Protein AF-A0A143HBQ4-F1 (afdb_monomer)

Structure (mmCIF, N/CA/C/O backbone):
data_AF-A0A143HBQ4-F1
#
_entry.id   AF-A0A143HBQ4-F1
#
loop_
_atom_site.group_PDB
_atom_site.id
_atom_site.type_symbol
_atom_site.label_atom_id
_atom_site.label_alt_id
_atom_site.label_comp_id
_atom_site.label_asym_id
_atom_site.label_entity_id
_atom_site.label_seq_id
_atom_site.pdbx_PDB_ins_code
_atom_site.Cartn_x
_atom_site.Cartn_y
_atom_site.Cartn_z
_atom_site.occupancy
_atom_site.B_iso_or_equiv
_atom_site.auth_seq_id
_atom_site.auth_comp_id
_atom_site.auth_asym_id
_atom_site.auth_atom_id
_atom_site.pdbx_PDB_model_num
ATOM 1 N N . MET A 1 1 ? -22.511 0.955 0.529 1.00 62.19 1 MET A N 1
ATOM 2 C CA . MET A 1 1 ? -21.619 1.744 -0.356 1.00 62.19 1 MET A CA 1
ATOM 3 C C . MET A 1 1 ? -20.282 1.015 -0.446 1.00 62.19 1 MET A C 1
ATOM 5 O O . MET A 1 1 ? -19.908 0.395 0.537 1.00 62.19 1 MET A O 1
ATOM 9 N N . VAL A 1 2 ? -19.584 1.038 -1.588 1.00 76.31 2 VAL A N 1
ATOM 10 C CA . VAL A 1 2 ? -18.274 0.361 -1.739 1.00 76.31 2 VAL A CA 1
ATOM 11 C C . VAL A 1 2 ? -17.202 1.096 -0.927 1.00 76.31 2 VAL A C 1
ATOM 13 O O . VAL A 1 2 ? -17.064 2.312 -1.102 1.00 76.31 2 VAL A O 1
ATOM 16 N N . SER A 1 3 ? -16.459 0.369 -0.082 1.00 86.94 3 SER A N 1
ATOM 17 C CA . SER A 1 3 ? -15.413 0.921 0.792 1.00 86.94 3 SER A CA 1
ATOM 18 C C . SER A 1 3 ? -14.247 1.520 -0.002 1.00 86.94 3 SER A C 1
ATOM 20 O O . SER A 1 3 ? -13.928 1.068 -1.105 1.00 86.94 3 SER A O 1
ATOM 22 N N . SER A 1 4 ? -13.592 2.542 0.557 1.00 93.56 4 SER A N 1
ATOM 23 C CA . SER A 1 4 ? -12.419 3.184 -0.060 1.00 93.56 4 SER A CA 1
ATOM 24 C C . SER A 1 4 ? -11.281 2.189 -0.306 1.00 93.56 4 SER A C 1
ATOM 26 O O . SER A 1 4 ? -10.640 2.239 -1.354 1.00 93.56 4 SER A O 1
ATOM 28 N N . TRP A 1 5 ? -11.111 1.227 0.605 1.00 95.69 5 TRP A N 1
ATOM 29 C CA . TRP A 1 5 ? -10.212 0.083 0.465 1.00 95.69 5 TRP A CA 1
ATOM 30 C C . TRP A 1 5 ? -10.451 -0.707 -0.825 1.00 95.69 5 TRP A C 1
ATOM 32 O O . TRP A 1 5 ? -9.522 -0.906 -1.600 1.00 95.69 5 TRP A O 1
ATOM 42 N N . LEU A 1 6 ? -11.699 -1.105 -1.104 1.00 95.06 6 LEU A N 1
ATOM 43 C CA . LEU A 1 6 ? -12.033 -1.865 -2.315 1.00 95.06 6 LEU A CA 1
ATOM 44 C C . LEU A 1 6 ? -11.842 -1.040 -3.592 1.00 95.06 6 LEU A C 1
ATOM 46 O O . LEU A 1 6 ? -11.404 -1.573 -4.611 1.00 95.06 6 LEU A O 1
ATOM 50 N N . ARG A 1 7 ? -12.124 0.269 -3.541 1.00 96.00 7 ARG A N 1
ATOM 51 C CA . ARG A 1 7 ? -11.873 1.171 -4.676 1.00 96.00 7 ARG A CA 1
ATOM 52 C C . ARG A 1 7 ? -10.384 1.221 -5.009 1.00 96.00 7 ARG A C 1
ATOM 54 O O . ARG A 1 7 ? -10.019 1.005 -6.159 1.00 96.00 7 ARG A O 1
ATOM 61 N N . ILE A 1 8 ? -9.523 1.436 -4.018 1.00 97.19 8 ILE A N 1
ATOM 62 C CA . ILE A 1 8 ? -8.072 1.464 -4.236 1.00 97.19 8 ILE A CA 1
ATOM 63 C C . ILE A 1 8 ? -7.519 0.086 -4.613 1.00 97.19 8 ILE A C 1
ATOM 65 O O . ILE A 1 8 ? -6.710 -0.001 -5.535 1.00 97.19 8 ILE A O 1
ATOM 69 N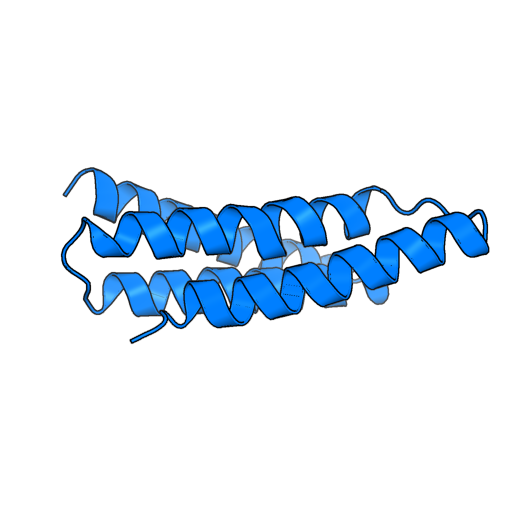 N . ALA A 1 9 ? -8.010 -0.995 -4.001 1.00 97.69 9 ALA A N 1
ATOM 70 C CA . ALA A 1 9 ? -7.642 -2.356 -4.385 1.00 97.69 9 ALA A CA 1
ATOM 71 C C . ALA A 1 9 ? -7.905 -2.612 -5.878 1.00 97.69 9 ALA A C 1
ATOM 73 O O . ALA A 1 9 ? -7.070 -3.205 -6.555 1.00 97.69 9 ALA A O 1
ATOM 74 N N . SER A 1 10 ? -9.034 -2.127 -6.413 1.00 97.56 10 SER A N 1
ATOM 75 C CA . SER A 1 10 ? -9.365 -2.270 -7.838 1.00 97.56 10 SER A CA 1
ATOM 76 C C . SER A 1 10 ? -8.406 -1.507 -8.760 1.00 97.56 10 SER A C 1
ATOM 78 O O . SER A 1 10 ? -8.057 -2.003 -9.831 1.00 97.56 10 SER A O 1
ATOM 80 N N . ILE A 1 11 ? -7.915 -0.345 -8.318 1.00 97.81 11 ILE A N 1
ATOM 81 C CA . ILE A 1 11 ? -6.914 0.441 -9.048 1.00 97.81 11 ILE A CA 1
ATOM 82 C C . ILE A 1 11 ? -5.582 -0.314 -9.063 1.00 97.81 11 ILE A C 1
ATOM 84 O O . ILE A 1 11 ? -5.014 -0.527 -10.133 1.00 97.81 11 ILE A O 1
ATOM 88 N N . TYR A 1 12 ? -5.111 -0.782 -7.902 1.00 97.75 12 TYR A N 1
ATOM 89 C CA . TYR A 1 12 ? -3.891 -1.587 -7.830 1.00 97.75 12 TYR A CA 1
ATOM 90 C C . TYR A 1 12 ? -3.999 -2.874 -8.639 1.00 97.75 12 TYR A C 1
ATOM 92 O O . TYR A 1 12 ? -3.029 -3.255 -9.286 1.00 97.75 12 TYR A O 1
ATOM 100 N N . PHE A 1 13 ? -5.165 -3.521 -8.664 1.00 98.25 13 PHE A N 1
ATOM 101 C CA . PHE A 1 13 ? -5.390 -4.708 -9.483 1.00 98.25 13 PHE A CA 1
ATOM 102 C C . PHE A 1 13 ? -5.201 -4.411 -10.970 1.00 98.25 13 PHE A C 1
ATOM 104 O O . PHE A 1 13 ? -4.434 -5.102 -11.637 1.00 98.25 13 PHE A O 1
ATOM 111 N N . ALA A 1 14 ? -5.832 -3.347 -11.474 1.00 98.38 14 ALA A N 1
ATOM 112 C CA . ALA A 1 14 ? -5.689 -2.935 -12.867 1.00 98.38 14 ALA A CA 1
ATOM 113 C C . ALA A 1 14 ? -4.224 -2.625 -13.223 1.00 98.38 14 ALA A C 1
ATOM 115 O O . ALA A 1 14 ? -3.728 -3.090 -14.250 1.00 98.38 14 ALA A O 1
ATOM 116 N N . ILE A 1 15 ? -3.512 -1.907 -12.346 1.00 97.50 15 ILE A N 1
ATOM 117 C CA . ILE A 1 15 ? -2.082 -1.606 -12.517 1.00 97.50 15 ILE A CA 1
ATOM 118 C C . ILE A 1 15 ? -1.250 -2.895 -12.511 1.00 97.50 15 ILE A C 1
ATOM 120 O O . ILE A 1 15 ? -0.398 -3.071 -13.376 1.00 97.50 15 ILE A O 1
ATOM 124 N N . SER A 1 16 ? -1.516 -3.815 -11.579 1.00 96.75 16 SER A N 1
ATOM 125 C CA . SER A 1 16 ? -0.807 -5.098 -11.462 1.00 96.75 16 SER A CA 1
ATOM 126 C C . SER A 1 16 ? -0.969 -5.938 -12.723 1.00 96.75 16 SER A C 1
ATOM 128 O O . SER A 1 16 ? 0.013 -6.449 -13.248 1.00 96.75 16 SER A O 1
ATOM 130 N N . VAL A 1 17 ? -2.197 -6.058 -13.239 1.00 97.94 17 VAL A N 1
ATOM 131 C CA . VAL A 1 17 ? -2.483 -6.788 -14.482 1.00 97.94 17 VAL A CA 1
ATOM 132 C C . VAL A 1 17 ? -1.741 -6.154 -15.656 1.00 97.94 17 VAL A C 1
ATOM 134 O O . VAL A 1 17 ? -1.061 -6.863 -16.395 1.00 97.94 17 VAL A O 1
ATOM 137 N N . GLY A 1 18 ? -1.804 -4.825 -15.793 1.00 97.56 18 GLY A N 1
ATOM 138 C CA . GLY A 1 18 ? -1.067 -4.101 -16.830 1.00 97.56 18 GLY A CA 1
ATOM 139 C C . GLY A 1 18 ? 0.446 -4.319 -16.740 1.00 97.56 18 GLY A C 1
ATOM 140 O O . GLY A 1 18 ? 1.087 -4.597 -17.751 1.00 97.56 18 GLY A O 1
ATOM 141 N N . TYR A 1 19 ? 1.011 -4.269 -15.531 1.00 96.19 19 TYR A N 1
ATOM 142 C CA . TYR A 1 19 ? 2.436 -4.506 -15.305 1.00 96.19 19 TYR A CA 1
ATOM 143 C C . TYR A 1 19 ? 2.837 -5.957 -15.604 1.00 96.19 19 TYR A C 1
ATOM 145 O O . TYR A 1 19 ? 3.864 -6.190 -16.229 1.00 96.19 19 TYR A O 1
ATOM 153 N N . GLY A 1 20 ? 2.007 -6.938 -15.240 1.00 96.62 20 GLY A N 1
ATOM 154 C CA . GLY A 1 20 ? 2.231 -8.345 -15.585 1.00 96.62 20 GLY A CA 1
ATOM 155 C C . GLY A 1 20 ? 2.254 -8.593 -17.095 1.00 96.62 20 GLY A C 1
ATOM 156 O O . GLY A 1 20 ? 3.131 -9.302 -17.586 1.00 96.62 20 GLY A O 1
ATOM 157 N N . ILE A 1 21 ? 1.337 -7.960 -17.836 1.00 98.00 21 ILE A N 1
ATOM 158 C CA . ILE A 1 21 ? 1.329 -7.998 -19.307 1.00 98.00 21 ILE A C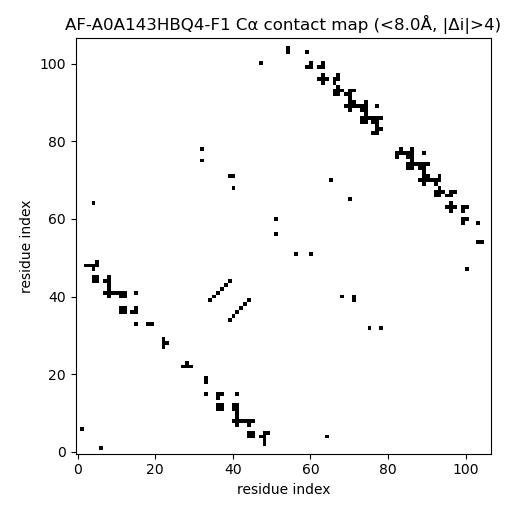A 1
ATOM 159 C C . ILE A 1 21 ? 2.603 -7.358 -19.863 1.00 98.00 21 ILE A C 1
ATOM 161 O O . ILE A 1 21 ? 3.235 -7.944 -20.738 1.00 98.00 21 ILE A O 1
ATOM 165 N N . TYR A 1 22 ? 2.996 -6.188 -19.344 1.00 97.12 22 TYR A N 1
ATOM 166 C CA . TYR A 1 22 ? 4.234 -5.512 -19.734 1.00 97.12 22 TYR A CA 1
ATOM 167 C C . TYR A 1 22 ? 5.449 -6.429 -19.559 1.00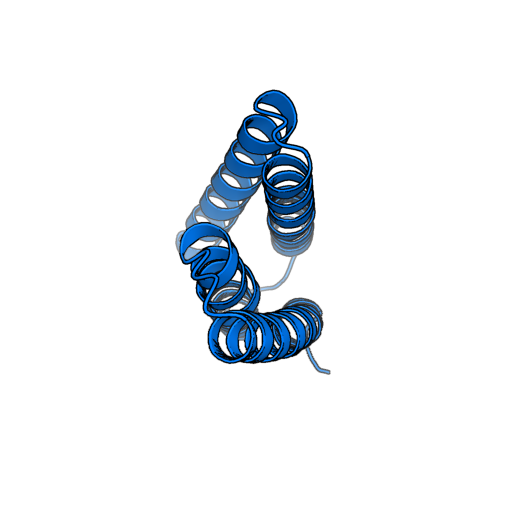 97.12 22 TYR A C 1
ATOM 169 O O . TYR A 1 22 ? 6.159 -6.657 -20.531 1.00 97.12 22 TYR A O 1
ATOM 177 N N . MET A 1 23 ? 5.634 -7.020 -18.372 1.00 96.06 23 MET A N 1
ATOM 178 C CA . MET A 1 23 ? 6.783 -7.887 -18.081 1.00 96.06 23 MET A CA 1
ATOM 179 C C . MET A 1 23 ? 6.897 -9.063 -19.052 1.00 96.06 23 MET A C 1
ATOM 181 O O . MET A 1 23 ? 7.993 -9.378 -19.508 1.00 96.06 23 MET A O 1
ATOM 185 N N . TYR A 1 24 ? 5.768 -9.701 -19.369 1.00 96.50 24 TYR A N 1
ATOM 186 C CA . TYR A 1 24 ? 5.733 -10.810 -20.319 1.00 96.50 24 TYR A CA 1
ATOM 187 C C . TYR A 1 24 ? 6.021 -10.349 -21.752 1.00 96.50 24 TYR A C 1
ATOM 189 O O . TYR A 1 24 ? 6.731 -11.023 -22.486 1.00 96.50 24 TYR A O 1
ATOM 197 N N . ALA A 1 25 ? 5.494 -9.191 -22.159 1.00 97.94 25 ALA A N 1
ATOM 198 C CA . ALA A 1 25 ? 5.686 -8.661 -23.506 1.00 97.94 25 ALA A CA 1
ATOM 199 C C . ALA A 1 25 ? 7.127 -8.196 -23.785 1.00 97.94 25 ALA A C 1
ATOM 201 O O . ALA A 1 25 ? 7.535 -8.158 -24.944 1.00 97.94 25 ALA A O 1
ATOM 202 N N . THR A 1 26 ? 7.880 -7.811 -22.752 1.00 97.56 26 THR A N 1
ATOM 203 C CA . THR A 1 26 ? 9.250 -7.284 -22.872 1.00 97.56 26 THR A CA 1
ATOM 204 C C . THR A 1 26 ? 10.331 -8.240 -22.377 1.00 97.56 26 THR A C 1
ATOM 206 O O . THR A 1 26 ? 11.503 -7.869 -22.398 1.00 97.56 26 THR A O 1
ATOM 209 N N . ASP A 1 27 ? 9.966 -9.433 -21.897 1.00 96.44 27 ASP A N 1
ATOM 210 C CA . ASP A 1 27 ? 10.869 -10.373 -21.216 1.00 96.44 27 ASP A CA 1
ATOM 211 C C . ASP A 1 27 ? 11.651 -9.746 -20.039 1.00 96.44 27 ASP A C 1
ATOM 213 O O . ASP A 1 27 ? 12.747 -10.184 -19.678 1.00 96.44 27 ASP A O 1
ATOM 217 N N . THR A 1 28 ? 11.084 -8.715 -19.401 1.00 93.62 28 THR A N 1
ATOM 218 C CA . THR A 1 28 ? 11.673 -8.053 -18.226 1.00 93.62 28 THR A CA 1
ATOM 219 C C . THR A 1 28 ? 10.870 -8.388 -16.978 1.00 93.62 28 THR A C 1
ATOM 221 O O . THR A 1 28 ? 9.810 -7.810 -16.743 1.00 93.62 28 THR A O 1
ATOM 224 N N . TYR A 1 29 ? 11.385 -9.300 -16.158 1.00 93.12 29 TYR A N 1
ATOM 225 C CA . TYR A 1 29 ? 10.653 -9.864 -15.025 1.00 93.12 29 TYR A CA 1
ATOM 226 C C . TYR A 1 29 ? 11.043 -9.224 -13.684 1.00 93.12 29 TYR A C 1
ATOM 228 O O . TYR A 1 29 ? 11.786 -9.807 -12.891 1.00 93.12 29 TYR A O 1
ATOM 236 N N . ASP A 1 30 ? 10.518 -8.029 -13.409 1.00 92.19 30 ASP A N 1
ATOM 237 C CA . ASP A 1 30 ? 10.608 -7.416 -12.078 1.00 92.19 30 ASP A CA 1
ATOM 238 C C . ASP A 1 30 ? 9.516 -7.965 -11.147 1.00 92.19 30 ASP A C 1
ATOM 240 O O . ASP A 1 30 ? 8.455 -7.373 -10.904 1.00 92.19 30 ASP A O 1
ATOM 244 N N . TRP A 1 31 ? 9.795 -9.149 -10.607 1.00 92.56 31 TRP A N 1
ATOM 245 C CA . TRP A 1 31 ? 8.896 -9.828 -9.680 1.00 92.56 31 TRP A CA 1
ATOM 246 C C . TRP A 1 31 ? 8.699 -9.077 -8.367 1.00 92.56 31 TRP A C 1
ATOM 248 O O . TRP A 1 31 ? 7.670 -9.268 -7.720 1.00 92.56 31 TRP A O 1
ATOM 258 N N . VAL A 1 32 ? 9.647 -8.227 -7.961 1.00 91.38 32 VAL A N 1
ATOM 259 C CA . VAL A 1 32 ? 9.543 -7.485 -6.703 1.00 91.38 32 VAL A CA 1
ATOM 260 C C . VAL A 1 32 ? 8.434 -6.452 -6.830 1.00 91.38 32 VAL A C 1
ATOM 262 O O . VAL A 1 32 ? 7.505 -6.464 -6.021 1.00 91.38 32 VAL A O 1
ATOM 265 N N . ILE A 1 33 ? 8.468 -5.610 -7.865 1.00 92.12 33 ILE A N 1
ATOM 266 C CA . ILE A 1 33 ? 7.423 -4.604 -8.088 1.00 92.12 33 ILE A CA 1
ATOM 267 C C . ILE A 1 33 ? 6.073 -5.284 -8.332 1.00 92.12 33 ILE A C 1
ATOM 269 O O . ILE A 1 33 ? 5.077 -4.919 -7.701 1.00 92.12 33 ILE A O 1
ATOM 273 N N . TYR A 1 34 ? 6.040 -6.315 -9.182 1.00 95.12 34 TYR A N 1
ATOM 274 C CA . TYR A 1 34 ? 4.804 -7.032 -9.495 1.00 95.12 34 TYR A CA 1
ATOM 275 C C . TYR A 1 34 ? 4.155 -7.669 -8.258 1.00 95.12 34 TYR A C 1
ATOM 277 O O . TYR A 1 34 ? 2.954 -7.503 -8.039 1.00 95.12 34 TYR A O 1
ATOM 285 N N . ALA A 1 35 ? 4.936 -8.351 -7.414 1.00 94.50 35 ALA A N 1
ATOM 286 C CA . ALA A 1 35 ? 4.415 -8.990 -6.208 1.00 94.50 35 ALA A CA 1
ATOM 287 C C . ALA A 1 35 ? 3.869 -7.965 -5.206 1.00 94.50 35 ALA A C 1
ATOM 289 O O . ALA A 1 35 ? 2.811 -8.193 -4.623 1.00 94.50 35 ALA A O 1
ATOM 290 N N . HIS A 1 36 ? 4.533 -6.819 -5.029 1.00 94.25 36 HIS A N 1
ATOM 291 C CA . HIS A 1 36 ? 4.039 -5.778 -4.124 1.00 94.25 36 HIS A CA 1
ATOM 292 C C . HIS A 1 36 ? 2.772 -5.102 -4.668 1.00 94.25 36 HIS A C 1
ATOM 294 O O . HIS A 1 36 ? 1.875 -4.796 -3.885 1.00 94.25 36 HIS A O 1
ATOM 300 N N . LEU A 1 37 ? 2.647 -4.915 -5.988 1.00 96.25 37 LEU A N 1
ATOM 301 C CA . LEU A 1 37 ? 1.417 -4.407 -6.607 1.00 96.25 37 LEU A CA 1
ATOM 302 C C . LEU A 1 37 ? 0.247 -5.384 -6.412 1.00 96.25 37 LEU A C 1
ATOM 304 O O . LEU A 1 37 ? -0.821 -4.986 -5.941 1.00 96.25 37 LEU A O 1
ATOM 308 N N . LEU A 1 38 ? 0.456 -6.666 -6.722 1.00 96.75 38 LEU A N 1
ATOM 309 C CA . LEU A 1 38 ? -0.613 -7.662 -6.708 1.00 96.75 38 LEU A CA 1
ATOM 310 C C . LEU A 1 38 ? -0.999 -8.078 -5.281 1.00 96.75 38 LEU A C 1
ATOM 312 O O . LEU A 1 38 ? -2.183 -8.144 -4.953 1.00 96.75 38 LEU A O 1
ATOM 316 N N . ILE A 1 39 ? -0.016 -8.351 -4.421 1.00 96.75 39 ILE A N 1
ATOM 317 C CA . ILE A 1 39 ? -0.265 -8.846 -3.064 1.00 96.75 39 ILE A CA 1
ATOM 318 C C . ILE A 1 39 ? -0.596 -7.685 -2.130 1.00 96.75 39 ILE A C 1
ATOM 320 O O . ILE A 1 39 ? -1.698 -7.653 -1.593 1.00 96.75 39 ILE A O 1
ATOM 324 N N . LEU A 1 40 ? 0.309 -6.719 -1.941 1.00 95.62 40 LEU A N 1
ATOM 325 C CA . LEU A 1 40 ? 0.048 -5.625 -0.997 1.00 95.62 40 LEU A CA 1
ATOM 326 C C . LEU A 1 40 ? -0.942 -4.606 -1.567 1.00 95.62 40 LEU A C 1
ATOM 328 O O . LEU A 1 40 ? -1.881 -4.210 -0.881 1.00 95.62 40 LEU A O 1
ATOM 332 N N . GLY A 1 41 ? -0.762 -4.199 -2.824 1.00 96.88 41 GLY A N 1
ATOM 333 C CA . GLY A 1 41 ? -1.632 -3.222 -3.471 1.00 96.88 41 GLY A CA 1
ATOM 334 C C . GLY A 1 41 ? -3.065 -3.729 -3.616 1.00 96.88 41 GLY A C 1
ATOM 335 O O . GLY A 1 41 ? -3.991 -3.097 -3.113 1.00 96.88 41 GLY A O 1
ATOM 336 N N . TRP A 1 42 ? -3.271 -4.869 -4.272 1.00 98.31 42 TRP A N 1
ATOM 337 C CA . TRP A 1 42 ? -4.615 -5.403 -4.498 1.00 98.31 42 TRP A CA 1
ATOM 338 C C . TRP A 1 42 ? -5.116 -6.295 -3.357 1.00 98.31 42 TRP A C 1
ATOM 340 O O . TRP A 1 42 ? -6.089 -5.932 -2.689 1.00 98.31 42 TRP A O 1
ATOM 350 N N . LEU A 1 43 ? -4.489 -7.455 -3.137 1.00 98.19 43 LEU A N 1
ATOM 351 C CA . LEU A 1 43 ? -5.056 -8.497 -2.275 1.00 98.19 43 LEU A CA 1
ATOM 352 C C . LEU A 1 43 ? -5.190 -8.036 -0.817 1.00 98.19 43 LEU A C 1
ATOM 354 O O . LEU A 1 43 ? -6.257 -8.193 -0.226 1.00 98.19 43 LEU A O 1
ATOM 358 N N . SER A 1 44 ? -4.156 -7.419 -0.241 1.00 97.50 44 SER A N 1
ATOM 359 C CA . SER A 1 44 ? -4.197 -6.931 1.140 1.00 97.50 44 SER A CA 1
ATOM 360 C C . SER A 1 44 ? -5.229 -5.821 1.327 1.00 97.50 44 SER A C 1
ATOM 362 O O . SER A 1 44 ? -6.020 -5.908 2.263 1.00 97.50 44 SER A O 1
ATOM 364 N N . ASN A 1 45 ? -5.299 -4.824 0.431 1.00 97.56 45 ASN A N 1
ATOM 365 C CA . ASN A 1 45 ? -6.336 -3.784 0.513 1.00 97.56 45 ASN A CA 1
ATOM 366 C C . ASN A 1 45 ? -7.750 -4.387 0.426 1.00 97.56 45 ASN A C 1
ATOM 368 O O . ASN A 1 45 ? -8.636 -3.974 1.173 1.00 97.56 45 ASN A O 1
ATOM 372 N N . ALA A 1 46 ? -7.972 -5.370 -0.454 1.00 97.06 46 ALA A N 1
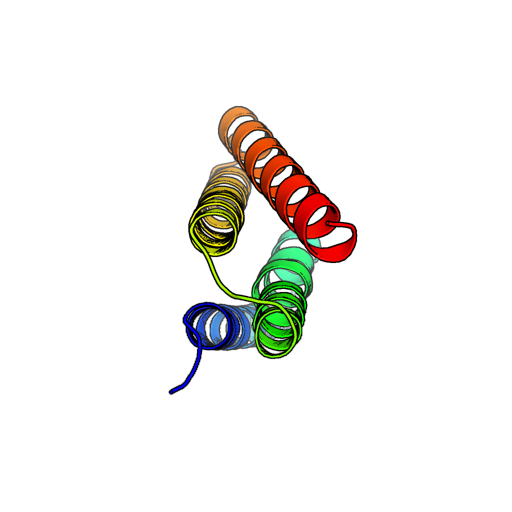ATOM 373 C CA . ALA A 1 46 ? -9.268 -6.032 -0.578 1.00 97.06 46 ALA A CA 1
ATOM 374 C C . ALA A 1 46 ? -9.648 -6.796 0.700 1.00 97.06 46 ALA A C 1
ATOM 376 O O . ALA A 1 46 ? -10.763 -6.640 1.198 1.00 97.06 46 ALA A O 1
ATOM 377 N N . VAL A 1 47 ? -8.716 -7.577 1.259 1.00 96.25 47 VAL A N 1
ATOM 378 C CA . VAL A 1 47 ? -8.932 -8.358 2.488 1.00 96.25 47 VAL A CA 1
ATOM 379 C C . VAL A 1 47 ? -9.169 -7.450 3.693 1.00 96.25 47 VAL A C 1
ATOM 381 O O . VAL A 1 47 ? -10.121 -7.669 4.437 1.00 96.25 47 VAL A O 1
ATOM 384 N N . ILE A 1 48 ? -8.358 -6.404 3.869 1.00 95.00 48 ILE A N 1
ATOM 385 C CA . ILE A 1 48 ? -8.524 -5.434 4.959 1.00 95.00 48 ILE A CA 1
ATOM 386 C C . ILE A 1 48 ? -9.866 -4.709 4.823 1.00 95.00 48 ILE A C 1
ATOM 388 O O . ILE A 1 48 ? -10.640 -4.643 5.776 1.00 95.00 48 ILE A O 1
ATOM 392 N N . GLY A 1 49 ? -10.180 -4.215 3.623 1.00 93.31 49 GLY A N 1
ATOM 393 C CA . GLY A 1 49 ? -11.445 -3.540 3.347 1.00 93.31 49 GLY A CA 1
ATOM 394 C C . GLY A 1 49 ? -12.672 -4.423 3.556 1.00 93.31 49 GLY A C 1
ATOM 395 O O . GLY A 1 49 ? -13.742 -3.913 3.882 1.00 93.31 49 GLY A O 1
ATOM 396 N N . TYR A 1 50 ? -12.533 -5.735 3.363 1.00 93.44 50 TYR A N 1
ATOM 397 C CA . TYR A 1 50 ? -13.566 -6.712 3.683 1.00 93.44 50 TYR A CA 1
ATOM 398 C C . TYR A 1 50 ? -13.661 -6.968 5.191 1.00 93.44 50 TYR A C 1
ATOM 400 O O . TYR A 1 50 ? -14.760 -6.951 5.736 1.00 93.44 50 TYR A O 1
ATOM 408 N N . ALA A 1 51 ? -12.533 -7.122 5.890 1.00 92.25 51 ALA A N 1
ATOM 409 C CA . ALA A 1 51 ? -12.494 -7.297 7.344 1.00 92.25 51 ALA A CA 1
ATOM 410 C C . ALA A 1 51 ? -13.162 -6.126 8.089 1.00 92.25 51 ALA A C 1
ATOM 412 O O . ALA A 1 51 ? -13.896 -6.338 9.054 1.00 92.25 51 ALA A O 1
ATOM 413 N N . TYR A 1 52 ? -12.993 -4.898 7.595 1.00 90.69 52 TYR A N 1
ATOM 414 C CA . TYR A 1 52 ? -13.654 -3.709 8.138 1.00 90.69 52 TYR A CA 1
ATOM 415 C C . TYR A 1 52 ? -15.177 -3.674 7.972 1.00 90.69 52 TYR A C 1
ATOM 417 O O . TYR A 1 52 ? -15.836 -2.892 8.645 1.00 90.69 52 TYR A O 1
ATOM 425 N N . GLN A 1 53 ? -15.775 -4.543 7.151 1.00 88.50 53 GLN A N 1
ATOM 426 C CA . GLN A 1 53 ? -17.238 -4.686 7.115 1.00 88.50 53 GLN A CA 1
ATOM 427 C C . GLN A 1 53 ? -17.783 -5.411 8.352 1.00 88.50 53 GLN A C 1
ATOM 429 O O . GLN A 1 53 ? -18.966 -5.290 8.662 1.00 88.50 53 GLN A O 1
ATOM 434 N N . TYR A 1 54 ? -16.928 -6.168 9.042 1.00 87.12 54 TYR A N 1
ATOM 435 C CA . TYR A 1 54 ? -17.281 -6.979 10.209 1.00 87.12 54 TYR A CA 1
ATOM 436 C C . TYR A 1 54 ? -16.783 -6.387 11.525 1.00 87.12 54 TYR A C 1
ATOM 438 O O . TYR A 1 54 ? -17.113 -6.900 12.591 1.00 87.12 54 TYR A O 1
ATOM 446 N N . THR A 1 55 ? -15.993 -5.318 11.466 1.00 82.44 55 THR A N 1
ATOM 447 C CA . THR A 1 55 ? -15.549 -4.573 12.643 1.00 82.44 55 THR A CA 1
ATOM 448 C C . THR A 1 55 ? -16.184 -3.188 12.624 1.00 82.44 55 THR A C 1
ATOM 450 O O . THR A 1 55 ? -16.566 -2.683 11.572 1.00 82.44 55 THR A O 1
ATOM 453 N N . ASN A 1 56 ? -16.341 -2.558 13.789 1.00 73.69 56 ASN A N 1
ATOM 454 C CA . ASN A 1 56 ? -16.798 -1.169 13.815 1.00 73.69 56 ASN A CA 1
ATOM 455 C C . ASN A 1 56 ? -15.763 -0.288 13.097 1.00 73.69 56 ASN A C 1
ATOM 457 O O . ASN A 1 56 ? -14.596 -0.238 13.473 1.00 73.69 56 ASN A O 1
ATOM 461 N N . SER A 1 57 ? -16.172 0.410 12.050 1.00 71.25 57 SER A N 1
ATOM 462 C CA . SER A 1 57 ? -15.321 1.399 11.403 1.00 71.25 57 SER A CA 1
ATOM 463 C C . SER A 1 57 ? -15.192 2.636 12.295 1.00 71.25 57 SER A C 1
ATOM 465 O O . SER A 1 57 ? -16.114 3.011 13.021 1.00 71.25 57 SER A O 1
ATOM 467 N N . GLY A 1 58 ? -14.017 3.261 12.297 1.00 82.62 58 GLY A N 1
ATOM 468 C CA . GLY A 1 58 ? -13.723 4.428 13.131 1.00 82.62 58 GLY A CA 1
ATOM 469 C C . GLY A 1 58 ? -12.444 5.126 12.688 1.00 82.62 58 GLY A C 1
ATOM 470 O O . GLY A 1 58 ? -11.846 4.755 11.681 1.00 82.62 58 GLY A O 1
ATOM 471 N N . GLU A 1 59 ? -11.981 6.121 13.445 1.00 87.62 59 GLU A N 1
ATOM 472 C CA . GLU A 1 59 ? -10.793 6.914 13.075 1.00 87.62 59 GLU A CA 1
ATOM 473 C C . GLU A 1 59 ? -9.536 6.062 12.833 1.00 87.62 59 GLU A C 1
ATOM 475 O O . GLU A 1 59 ? -8.714 6.396 11.981 1.00 87.62 59 GLU A O 1
ATOM 480 N N . LEU A 1 60 ? -9.419 4.924 13.525 1.00 90.31 60 LEU A N 1
ATOM 481 C CA . LEU A 1 60 ? -8.312 3.983 13.359 1.00 90.31 60 LEU A CA 1
ATOM 482 C C . LEU A 1 60 ? -8.253 3.379 11.947 1.00 90.31 60 LEU A C 1
ATOM 484 O O . LEU A 1 60 ? -7.161 3.221 11.410 1.00 90.31 60 LEU A O 1
ATOM 488 N N . GLU A 1 61 ? -9.408 3.097 11.329 1.00 92.94 61 GLU A N 1
ATOM 489 C CA . GLU A 1 61 ? -9.477 2.611 9.943 1.00 92.94 61 GLU A CA 1
ATOM 490 C C . GLU A 1 61 ? -8.922 3.654 8.976 1.00 92.94 61 GLU A C 1
ATOM 492 O O . GLU A 1 61 ? -8.159 3.315 8.073 1.00 92.94 61 GLU A O 1
ATOM 497 N N . ASN A 1 62 ? -9.261 4.929 9.183 1.00 93.62 62 ASN A N 1
ATOM 498 C CA . ASN A 1 62 ? -8.780 6.011 8.329 1.00 93.62 62 ASN A CA 1
ATOM 499 C C . ASN A 1 62 ? -7.257 6.151 8.434 1.00 93.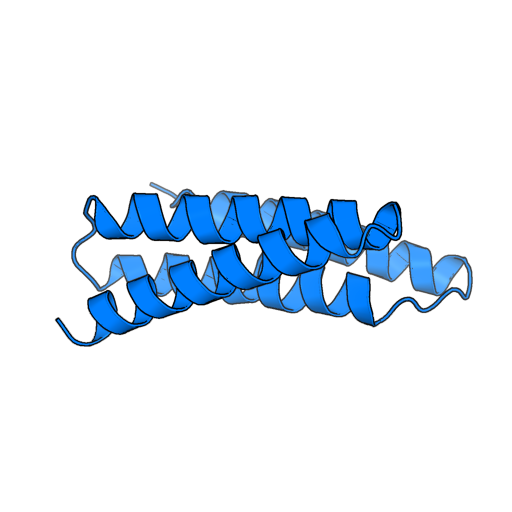62 62 ASN A C 1
ATOM 501 O O . ASN A 1 62 ? -6.574 6.198 7.412 1.00 93.62 62 ASN A O 1
ATOM 505 N N . TRP A 1 63 ? -6.710 6.165 9.654 1.00 96.19 63 TRP A N 1
ATOM 506 C CA . TRP A 1 63 ? -5.259 6.205 9.856 1.00 96.19 63 TRP A CA 1
ATOM 507 C C . TRP A 1 63 ? -4.565 4.993 9.246 1.00 96.19 63 TRP A C 1
ATOM 509 O O . TRP A 1 63 ? -3.580 5.156 8.525 1.00 96.19 63 TRP A O 1
ATOM 519 N N . GLN A 1 64 ? -5.108 3.794 9.465 1.00 96.12 64 GLN A N 1
ATOM 520 C CA . GLN A 1 64 ? -4.598 2.579 8.844 1.00 96.12 64 GLN A CA 1
ATOM 521 C C . GLN A 1 64 ? -4.576 2.713 7.317 1.00 96.12 64 GLN A C 1
ATOM 523 O O . GLN A 1 64 ? -3.547 2.439 6.696 1.00 96.12 64 GLN A O 1
ATOM 528 N N . PHE A 1 65 ? -5.685 3.146 6.717 1.00 96.62 65 PHE A N 1
ATOM 529 C CA . PHE A 1 65 ? -5.850 3.284 5.274 1.00 96.62 65 PHE A CA 1
ATOM 530 C C . PHE A 1 65 ? -4.828 4.234 4.658 1.00 96.62 65 PHE A C 1
ATOM 532 O O . PHE A 1 65 ? -4.179 3.882 3.668 1.00 96.62 65 PHE A O 1
ATOM 539 N N . TYR A 1 66 ? -4.653 5.418 5.249 1.00 97.75 66 TYR A N 1
ATOM 540 C CA . TYR A 1 66 ? -3.696 6.396 4.743 1.00 97.75 66 TYR A CA 1
ATOM 541 C C . TYR A 1 66 ? -2.257 5.926 4.922 1.00 97.75 66 TYR A C 1
ATOM 543 O O . TYR A 1 66 ? -1.489 5.993 3.966 1.00 97.75 66 TYR A O 1
ATOM 551 N N . LEU A 1 67 ? -1.895 5.392 6.093 1.00 98.12 67 LEU A N 1
ATOM 552 C CA . LEU A 1 67 ? -0.551 4.859 6.327 1.00 98.12 67 LEU A CA 1
ATOM 553 C C . LEU A 1 67 ? -0.209 3.741 5.335 1.00 98.12 67 LEU A C 1
ATOM 555 O O . LEU A 1 67 ? 0.878 3.749 4.760 1.00 98.12 67 LEU A O 1
ATOM 559 N N . PHE A 1 68 ? -1.149 2.824 5.080 1.00 98.06 68 PHE A N 1
ATOM 560 C CA . PHE A 1 68 ? -0.933 1.714 4.152 1.00 98.06 68 PHE A CA 1
ATOM 561 C C . PHE A 1 68 ? -0.678 2.213 2.730 1.00 98.06 68 PHE A C 1
ATOM 563 O O . PHE A 1 68 ? 0.320 1.864 2.104 1.00 98.06 68 PHE A O 1
ATOM 570 N N . ASN A 1 69 ? -1.576 3.059 2.220 1.00 98.00 69 ASN A N 1
ATOM 571 C CA . ASN A 1 69 ? -1.569 3.443 0.812 1.00 98.00 69 ASN A CA 1
ATOM 572 C C . ASN A 1 69 ? -0.528 4.526 0.497 1.00 98.00 69 ASN A C 1
ATOM 574 O O . ASN A 1 69 ? 0.090 4.480 -0.565 1.00 98.00 69 ASN A O 1
ATOM 578 N N . ILE A 1 70 ? -0.254 5.450 1.426 1.00 98.31 70 ILE A N 1
ATOM 579 C CA . ILE A 1 70 ? 0.887 6.372 1.302 1.00 98.31 70 ILE A CA 1
ATOM 580 C C . ILE A 1 70 ? 2.195 5.584 1.395 1.00 98.31 70 ILE A C 1
ATOM 582 O O . ILE A 1 70 ? 3.097 5.807 0.592 1.00 98.31 70 ILE A O 1
ATOM 586 N N . GLY A 1 71 ? 2.291 4.629 2.324 1.00 98.12 71 GLY A N 1
ATOM 587 C CA . GLY A 1 71 ? 3.459 3.765 2.450 1.00 98.12 71 GLY A CA 1
ATOM 588 C C . GLY A 1 71 ? 3.746 2.975 1.172 1.00 98.12 71 GLY A C 1
ATOM 589 O O . GLY A 1 71 ? 4.881 2.971 0.698 1.00 98.12 71 GLY A O 1
ATOM 590 N N . LEU A 1 72 ? 2.713 2.394 0.554 1.00 97.25 72 LEU A N 1
ATOM 591 C CA . LEU A 1 72 ? 2.833 1.726 -0.744 1.00 97.25 72 LEU A CA 1
ATOM 592 C C . LEU A 1 72 ? 3.261 2.677 -1.858 1.00 97.25 72 LEU A C 1
ATOM 594 O O . LEU A 1 72 ? 4.143 2.334 -2.642 1.00 97.25 72 LEU A O 1
ATOM 598 N N . LEU A 1 73 ? 2.678 3.875 -1.930 1.00 96.88 73 LEU A N 1
ATOM 599 C CA . LEU A 1 73 ? 3.075 4.867 -2.925 1.00 96.88 73 LEU A CA 1
ATOM 600 C C . LEU A 1 73 ? 4.564 5.226 -2.795 1.00 96.88 73 LEU A C 1
ATOM 602 O O . LEU A 1 73 ? 5.283 5.218 -3.793 1.00 96.88 73 LEU A O 1
ATOM 606 N N . LEU A 1 74 ? 5.040 5.492 -1.574 1.00 98.00 74 LEU A N 1
ATOM 607 C CA . LEU A 1 74 ? 6.449 5.801 -1.319 1.00 98.00 74 LEU A CA 1
ATOM 608 C C . LEU A 1 74 ? 7.368 4.617 -1.621 1.00 98.00 74 LEU A C 1
ATOM 610 O O . LEU A 1 74 ? 8.437 4.826 -2.189 1.00 98.00 74 LEU A O 1
ATOM 614 N N . LEU A 1 75 ? 6.942 3.389 -1.307 1.00 96.44 75 LEU A N 1
ATOM 615 C CA . LEU A 1 75 ? 7.670 2.178 -1.672 1.00 96.44 75 LEU A CA 1
ATOM 616 C C . LEU A 1 75 ? 7.854 2.092 -3.193 1.00 96.44 75 LEU A C 1
ATOM 618 O O . LEU A 1 75 ? 8.980 1.929 -3.654 1.00 96.44 75 LEU A O 1
ATOM 622 N N . PHE A 1 76 ? 6.785 2.258 -3.979 1.00 94.81 76 PHE A N 1
ATOM 623 C CA . PHE A 1 76 ? 6.871 2.175 -5.441 1.00 94.81 76 PHE A CA 1
ATOM 624 C C . PHE A 1 76 ? 7.711 3.293 -6.052 1.00 94.81 76 PHE A C 1
ATOM 626 O O . PHE A 1 76 ? 8.548 3.018 -6.908 1.00 94.81 76 PHE A O 1
ATOM 633 N N . ILE A 1 77 ? 7.549 4.537 -5.591 1.00 95.75 77 ILE A N 1
ATOM 634 C CA . ILE A 1 77 ? 8.410 5.649 -6.022 1.00 95.75 77 ILE A CA 1
ATOM 635 C C . ILE A 1 77 ? 9.869 5.337 -5.657 1.00 95.75 77 ILE A C 1
ATOM 637 O O . ILE A 1 77 ? 10.766 5.503 -6.478 1.00 95.75 77 ILE A O 1
ATOM 641 N N . GLY A 1 78 ? 10.117 4.823 -4.453 1.00 95.88 78 GLY A N 1
ATOM 642 C CA . GLY A 1 78 ? 11.444 4.411 -4.016 1.00 95.88 78 GLY A CA 1
ATOM 643 C C . GLY A 1 78 ? 12.072 3.347 -4.915 1.00 95.88 78 GLY A C 1
ATOM 644 O O . GLY A 1 78 ? 13.233 3.489 -5.282 1.00 95.88 78 GLY A O 1
ATOM 645 N N . LEU A 1 79 ? 11.311 2.329 -5.319 1.00 92.31 79 LEU A N 1
ATOM 646 C CA . LEU A 1 79 ? 11.788 1.277 -6.221 1.00 92.31 79 LEU A CA 1
ATOM 647 C C . LEU A 1 79 ? 12.064 1.809 -7.635 1.00 92.31 79 LEU A C 1
ATOM 649 O O . LEU A 1 79 ? 13.132 1.550 -8.179 1.00 92.31 79 LEU A O 1
ATOM 653 N N . ILE A 1 80 ? 11.152 2.603 -8.206 1.00 91.31 80 ILE A N 1
ATOM 654 C CA . ILE A 1 80 ? 11.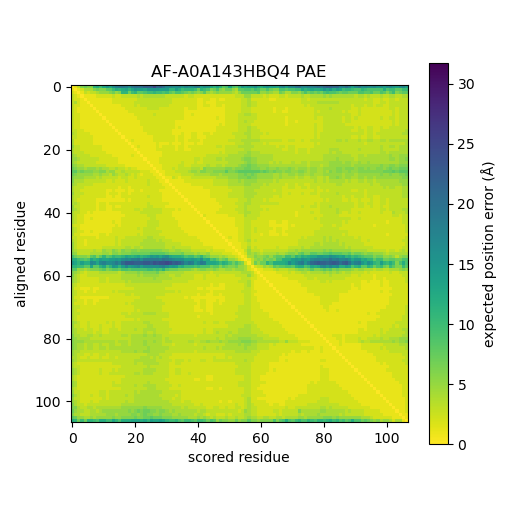287 3.153 -9.569 1.00 91.31 80 ILE A CA 1
ATOM 655 C C . ILE A 1 80 ? 12.494 4.094 -9.683 1.00 91.31 80 ILE A C 1
ATOM 657 O O . ILE A 1 80 ? 13.207 4.072 -10.683 1.00 91.31 80 ILE A O 1
ATOM 661 N N . PHE A 1 81 ? 12.726 4.923 -8.664 1.00 94.69 81 PHE A N 1
ATOM 662 C CA . PHE A 1 81 ? 13.816 5.903 -8.648 1.00 94.69 81 PHE A CA 1
ATOM 663 C C . PHE A 1 81 ? 15.061 5.419 -7.889 1.00 94.69 81 PHE A C 1
ATOM 665 O O . PHE A 1 81 ? 15.963 6.217 -7.633 1.00 94.69 81 PHE A O 1
ATOM 672 N N . SER A 1 82 ? 15.118 4.141 -7.498 1.00 94.75 82 SER A N 1
ATOM 673 C CA . SER A 1 82 ? 16.218 3.558 -6.712 1.00 94.75 82 SER A CA 1
ATOM 674 C C . SER A 1 82 ? 16.560 4.348 -5.433 1.00 94.75 82 SER A C 1
ATOM 676 O O . SER A 1 82 ? 17.712 4.417 -5.003 1.00 94.75 82 SER A O 1
ATOM 678 N N . SER A 1 83 ? 15.554 4.962 -4.805 1.00 97.69 83 SER A N 1
ATOM 679 C CA . SER A 1 83 ? 15.698 5.748 -3.580 1.00 97.69 83 SER A CA 1
ATOM 680 C C . SER A 1 83 ? 15.481 4.881 -2.346 1.00 97.69 83 SER A C 1
ATOM 682 O O . SER A 1 83 ? 14.353 4.630 -1.916 1.00 97.69 83 SER A O 1
ATOM 684 N N . VAL A 1 84 ? 16.590 4.483 -1.723 1.00 96.88 84 VAL A N 1
ATOM 685 C CA . VAL A 1 84 ? 16.604 3.696 -0.480 1.00 96.88 84 VAL A CA 1
ATOM 686 C C . VAL A 1 84 ? 15.820 4.394 0.637 1.00 96.88 84 VAL A C 1
ATOM 688 O O . VAL A 1 84 ? 15.083 3.745 1.373 1.00 96.88 84 VAL A O 1
ATOM 691 N N . VAL A 1 85 ? 15.918 5.723 0.738 1.00 98.19 85 VAL A N 1
ATOM 692 C CA . VAL A 1 85 ? 15.211 6.508 1.764 1.00 98.19 85 VAL A CA 1
ATOM 693 C C . VAL A 1 85 ? 13.694 6.373 1.617 1.00 98.19 85 VAL A C 1
ATOM 695 O O . VAL A 1 85 ? 13.008 6.107 2.601 1.00 98.19 85 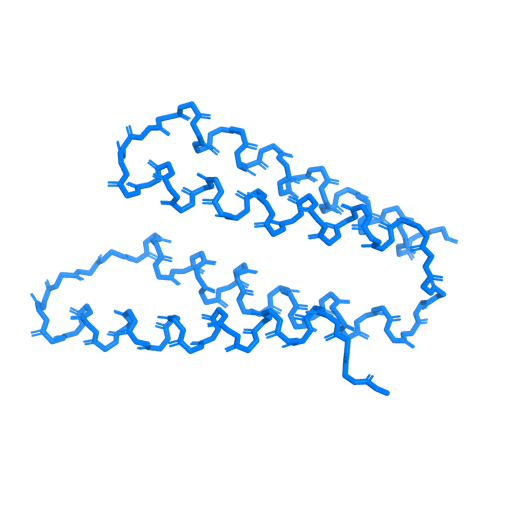VAL A O 1
ATOM 698 N N . LEU A 1 86 ? 13.167 6.508 0.397 1.00 98.12 86 LEU A N 1
ATOM 699 C CA . LEU A 1 86 ? 11.726 6.393 0.154 1.00 98.12 86 LEU A CA 1
ATOM 700 C C . LEU A 1 86 ? 11.219 4.969 0.385 1.00 98.12 86 LEU A C 1
ATOM 702 O O . LEU A 1 86 ? 10.148 4.804 0.966 1.00 98.12 86 LEU A O 1
ATOM 706 N N . VAL A 1 87 ? 12.011 3.959 0.007 1.00 96.69 87 VAL A N 1
ATOM 707 C CA . VAL A 1 87 ? 11.703 2.552 0.302 1.00 96.69 87 VAL A CA 1
ATOM 708 C C . VAL A 1 87 ? 11.548 2.347 1.809 1.00 96.69 87 VAL A C 1
ATOM 710 O O . VAL A 1 87 ? 10.521 1.835 2.247 1.00 96.69 87 VAL A O 1
ATOM 713 N N . TRP A 1 88 ? 12.512 2.795 2.618 1.00 98.00 88 TRP A N 1
ATOM 714 C CA . TRP A 1 88 ? 12.445 2.625 4.073 1.00 98.00 88 TRP A CA 1
ATOM 715 C C . TRP A 1 88 ? 11.269 3.361 4.706 1.00 98.00 88 TRP A C 1
ATOM 717 O O . TRP A 1 88 ? 10.572 2.780 5.536 1.00 98.00 88 TRP A O 1
ATOM 727 N N . ILE A 1 89 ? 11.008 4.607 4.300 1.00 98.50 89 ILE A N 1
ATOM 728 C CA . ILE A 1 89 ? 9.845 5.354 4.797 1.00 98.50 89 ILE A CA 1
ATOM 729 C C . ILE A 1 89 ? 8.557 4.607 4.432 1.00 98.50 89 ILE A C 1
ATOM 731 O O . ILE A 1 89 ? 7.707 4.400 5.296 1.00 98.50 89 ILE A O 1
ATOM 735 N N . GLY A 1 90 ? 8.432 4.148 3.185 1.00 98.00 90 GLY A N 1
ATOM 736 C CA . GLY A 1 90 ? 7.273 3.389 2.724 1.00 98.00 90 GLY A CA 1
ATOM 737 C C . GLY A 1 90 ? 7.027 2.125 3.549 1.00 98.00 90 GLY A C 1
ATOM 738 O O . GLY A 1 90 ? 5.921 1.916 4.047 1.00 98.00 90 GLY A O 1
ATOM 739 N N . LEU A 1 91 ? 8.074 1.326 3.775 1.00 96.81 91 LEU A N 1
ATOM 740 C CA . LEU A 1 91 ? 8.003 0.105 4.582 1.00 96.81 91 LEU A CA 1
ATOM 741 C C . LEU A 1 91 ? 7.584 0.380 6.030 1.00 96.81 91 LEU A C 1
ATOM 743 O O . LEU A 1 91 ? 6.748 -0.345 6.567 1.00 96.81 91 LEU A O 1
ATOM 747 N N . VAL A 1 92 ? 8.119 1.433 6.655 1.00 98.44 92 VAL A N 1
ATOM 748 C CA . VAL A 1 92 ? 7.750 1.809 8.028 1.00 98.44 92 VAL A CA 1
ATOM 749 C C . VAL A 1 92 ? 6.275 2.204 8.109 1.00 98.44 92 VAL A C 1
ATOM 751 O O . VAL A 1 92 ? 5.579 1.754 9.016 1.00 98.44 92 VAL A O 1
ATOM 754 N N . LEU A 1 93 ? 5.763 2.986 7.155 1.00 98.62 93 LEU A N 1
ATOM 755 C CA . LEU A 1 93 ? 4.346 3.369 7.134 1.00 98.62 93 LEU A CA 1
ATOM 756 C C . LEU A 1 93 ? 3.423 2.157 6.936 1.00 98.62 93 LEU A C 1
ATOM 758 O O . LEU A 1 93 ? 2.417 2.036 7.638 1.00 98.62 93 LEU A O 1
ATOM 762 N N . ILE A 1 94 ? 3.785 1.231 6.041 1.00 98.12 94 ILE A N 1
ATOM 763 C CA . ILE A 1 94 ? 3.044 -0.025 5.845 1.00 98.12 94 ILE A CA 1
ATOM 764 C C . ILE A 1 94 ? 3.055 -0.854 7.137 1.00 98.12 94 ILE A C 1
ATOM 766 O O . ILE A 1 94 ? 2.006 -1.328 7.568 1.00 98.12 94 ILE A O 1
ATOM 770 N N . ALA A 1 95 ? 4.210 -0.995 7.794 1.00 98.12 95 ALA A N 1
ATOM 771 C CA . ALA A 1 95 ? 4.327 -1.739 9.046 1.00 98.12 95 ALA A CA 1
ATOM 772 C C . ALA A 1 95 ? 3.475 -1.122 10.167 1.00 98.12 95 ALA A C 1
ATOM 774 O O . ALA A 1 95 ? 2.745 -1.841 10.847 1.00 98.12 95 ALA A O 1
ATOM 775 N N . LEU A 1 96 ? 3.502 0.206 10.324 1.00 98.31 96 LEU A N 1
ATOM 776 C CA . LEU A 1 96 ? 2.651 0.912 11.285 1.00 98.31 96 LEU A CA 1
ATOM 777 C C . LEU A 1 96 ? 1.165 0.694 10.985 1.00 98.31 96 LEU A C 1
ATOM 779 O O . LEU A 1 96 ? 0.393 0.429 11.901 1.00 98.31 96 LEU A O 1
ATOM 783 N N . SER A 1 97 ? 0.766 0.737 9.712 1.00 97.62 97 SER A N 1
ATOM 784 C CA . SER A 1 97 ? -0.603 0.422 9.301 1.00 97.62 97 SER A CA 1
ATOM 785 C C . SER A 1 97 ? -1.015 -1.001 9.702 1.00 97.62 97 SER A C 1
ATOM 787 O O . SER A 1 97 ? -2.078 -1.196 10.290 1.00 97.62 97 SER A O 1
ATOM 789 N N . ILE A 1 98 ? -0.154 -1.996 9.474 1.00 96.56 98 ILE A N 1
ATOM 790 C CA . ILE A 1 98 ? -0.415 -3.383 9.885 1.00 96.56 98 ILE A CA 1
ATOM 791 C C . ILE A 1 98 ? -0.576 -3.481 11.407 1.00 96.56 98 ILE A C 1
ATOM 793 O O . ILE A 1 98 ? -1.458 -4.194 11.878 1.00 96.56 98 ILE A O 1
ATOM 797 N N . LEU A 1 99 ? 0.210 -2.739 12.192 1.0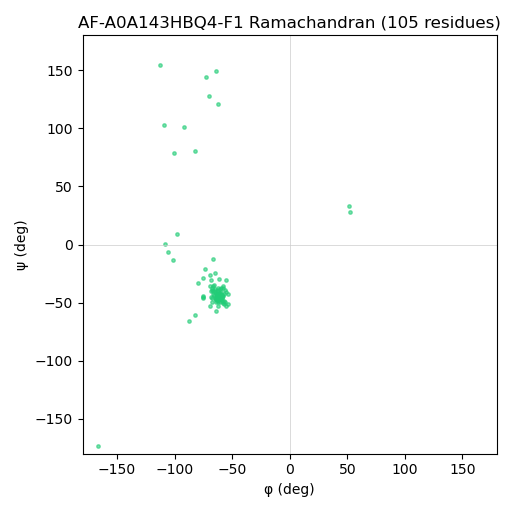0 96.69 99 LEU A N 1
ATOM 798 C CA . LEU A 1 99 ? 0.026 -2.697 13.645 1.00 96.69 99 LEU A CA 1
ATOM 799 C C . LEU A 1 99 ? -1.345 -2.130 14.033 1.00 96.69 99 LEU A C 1
ATOM 801 O O . LEU A 1 99 ? -2.001 -2.706 14.897 1.00 96.69 99 LEU A O 1
ATOM 805 N N . LEU A 1 100 ? -1.817 -1.063 13.376 1.00 95.12 100 LEU A N 1
ATOM 806 C CA . LEU A 1 100 ? -3.165 -0.530 13.622 1.00 95.12 100 LEU A CA 1
ATOM 807 C C . LEU A 1 100 ? -4.254 -1.553 13.276 1.00 95.12 100 LEU A C 1
ATOM 809 O O . LEU A 1 100 ? -5.220 -1.691 14.028 1.00 95.12 100 LEU A O 1
ATOM 813 N N . PHE A 1 101 ? -4.071 -2.305 12.188 1.00 94.25 101 PHE A N 1
ATOM 814 C CA . PHE A 1 101 ? -4.978 -3.389 11.811 1.00 94.25 101 PHE A CA 1
ATOM 815 C C . PHE A 1 101 ? -5.050 -4.469 12.886 1.00 94.25 101 PHE A C 1
ATOM 817 O O . PHE A 1 101 ? -6.136 -4.883 13.282 1.00 94.25 101 PHE A O 1
ATOM 824 N N . LEU A 1 102 ? -3.892 -4.908 13.387 1.00 93.88 102 LEU A N 1
ATOM 825 C CA . LEU A 1 102 ? -3.819 -5.917 14.440 1.00 93.88 102 LEU A CA 1
ATOM 826 C C . LEU A 1 102 ? -4.489 -5.417 15.718 1.00 93.88 102 LEU A C 1
ATOM 828 O O . LEU A 1 102 ? -5.340 -6.113 16.262 1.00 93.88 102 LEU A O 1
ATOM 832 N N . VAL A 1 103 ? -4.177 -4.195 16.159 1.00 92.75 103 VAL A N 1
ATOM 833 C CA . VAL A 1 103 ? -4.832 -3.572 17.320 1.00 92.75 103 VAL A CA 1
ATOM 834 C C . VAL A 1 103 ? -6.349 -3.587 17.147 1.00 92.75 103 VAL A C 1
ATOM 836 O O . VAL A 1 103 ? -7.055 -3.950 18.080 1.00 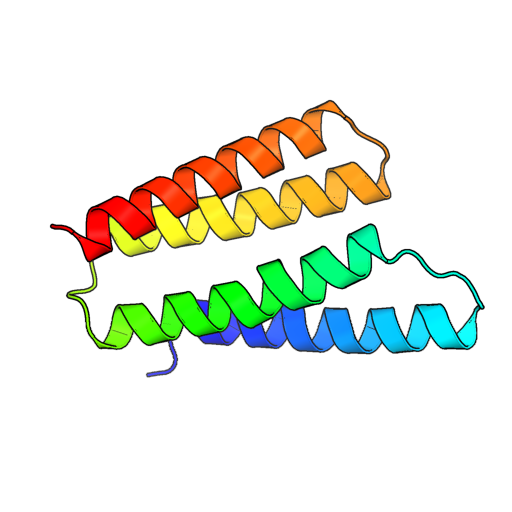92.75 103 VAL A O 1
ATOM 839 N N . ARG A 1 104 ? -6.853 -3.276 15.947 1.00 90.25 104 ARG A N 1
ATOM 840 C CA . ARG A 1 104 ? -8.291 -3.277 15.663 1.00 90.25 104 ARG A CA 1
ATOM 841 C C . ARG A 1 104 ? -8.943 -4.658 15.678 1.00 90.25 104 ARG A C 1
ATOM 843 O O . ARG A 1 104 ? -10.133 -4.763 15.947 1.00 90.25 104 ARG A O 1
ATOM 850 N N . LEU A 1 105 ? -8.207 -5.703 15.317 1.00 89.44 105 LEU A N 1
ATOM 851 C CA . LEU A 1 105 ? -8.740 -7.065 15.322 1.00 89.44 105 LEU A CA 1
ATOM 852 C C . LEU A 1 105 ? -8.853 -7.641 16.737 1.00 89.44 105 LEU A C 1
ATOM 854 O O . LEU A 1 105 ? -9.702 -8.498 16.969 1.00 89.44 105 LEU A O 1
ATOM 858 N N . PHE A 1 106 ? -7.998 -7.196 17.662 1.00 88.81 106 PHE A N 1
ATOM 859 C CA . PHE A 1 106 ? -7.939 -7.721 19.029 1.00 88.81 106 PHE A CA 1
ATOM 860 C C . PHE A 1 106 ? -8.627 -6.835 20.082 1.00 88.81 106 PHE A C 1
ATOM 862 O O . PHE A 1 106 ? -8.832 -7.314 21.199 1.00 88.81 106 PHE A O 1
ATOM 869 N N . LEU A 1 107 ? -8.975 -5.584 19.753 1.00 83.25 107 LEU A N 1
ATOM 870 C CA . LEU A 1 107 ? -9.685 -4.631 20.620 1.00 83.25 107 LEU A CA 1
ATOM 871 C C . LEU A 1 107 ? -10.988 -4.151 19.971 1.00 83.25 107 LEU A C 1
ATOM 873 O O . LEU A 1 107 ? -12.023 -4.182 20.672 1.00 83.25 107 LEU A O 1
#

pLDDT: mean 94.28, std 5.86, range [62.19, 98.62]

Sequence (107 aa):
MVSSWLRIASIYFAISVGYGIYMYATDTYDWVIYAHLLILGWLSNAVIGYAYQYTNSGELENWQFYLFNIGLLLLFIGLIFSSVVLVWIGLVLIALSILLFLVRLFL

Foldseek 3Di:
DQDPLQVQLVVLCVVLVVVVVVCVVVVNDPVVLSCCSNVLRHVVSVVLSVVCVVFPDDPLSVLLVCLSVCLSVLLNVCVVVVPPVSNVSSVVSNVVSVVSSVVRVVD

Radius of gyration: 14.5 Å; Cα contacts (8 Å, |Δi|>4): 114; chains: 1; bounding box: 38×18×44 Å

Secondary structure (DSSP, 8-state):
---HHHHHHHHHHHHHHHHHHHHHHHT---HHHHHIIIIIIIIIHHHHHHHTTTS---HHHHHHHHHHHHHHHHHHHHHHTT-HHHHHHHHHHHHHHHHHHHHHHH-

Mean predicted aligned error: 3.11 Å

Organism: NCBI:txid241244

Solvent-accessible surface area (backbone atoms only — not comparable to full-atom values): 5484 Å² total; per-residue (Å²): 131,88,51,71,37,44,56,50,11,52,52,27,38,55,50,28,54,52,48,54,51,49,25,66,76,67,76,47,81,60,59,69,63,47,47,45,29,40,45,57,36,13,49,44,28,38,51,52,42,53,53,47,75,80,42,89,78,52,74,65,54,55,54,24,52,50,30,33,54,52,10,49,52,32,28,53,52,10,61,79,67,70,33,66,67,37,30,53,53,9,52,52,30,32,50,53,15,51,50,48,52,51,52,62,76,78,105

Nearest PDB structures (foldseek):
  9brz-assembly1_g  TM=3.630E-01  e=4.177E+00  Mus musculus